Protein AF-A0A382AUF8-F1 (afdb_monomer)

Radius of gyration: 21.34 Å; Cα contacts (8 Å, |Δi|>4): 24; chains: 1; bounding box: 35×52×58 Å

Solvent-accessible surface area (backbone atoms only — not comparable to full-atom values): 4891 Å² total; per-residue (Å²): 135,85,80,74,80,76,80,79,77,77,50,70,65,56,55,52,51,50,54,51,53,50,50,53,54,50,41,50,49,51,22,50,54,40,25,73,74,68,75,35,6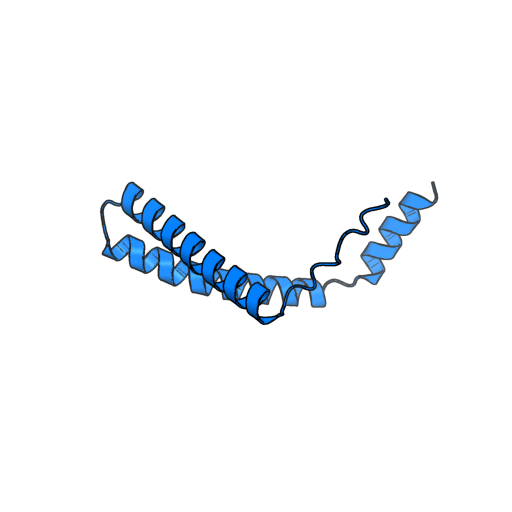5,69,61,8,54,50,49,29,53,50,50,56,55,48,50,54,53,50,50,53,52,51,54,52,50,59,69,68,50,65,63,70,60,57,54,51,57,55,53,58,61,76,72,112

Nearest PDB structures (foldseek):
  7xdi-assembly1_F  TM=4.713E-01  e=5.791E+00  Sulfolobus spindle-shaped virus

pLDDT: mean 80.74, std 12.47, range [50.97, 93.25]

InterPro domains:
  IPR018638 Domain of unknown function DUF2061, membrane [PF09834] (16-67)

Foldseek 3Di:
DDPDPDPPPDDPVNVVVVVVVVLVVVLVVQLVVQCVVPVDNVRSVVRSVVVVVVCVVVVVVVVVVVVVPDVVVVVVVVVVVVVD

Structure (mmCIF, N/CA/C/O backbone):
data_AF-A0A382AUF8-F1
#
_entry.id   AF-A0A382AUF8-F1
#
loop_
_atom_site.group_PDB
_atom_site.id
_atom_site.type_symbol
_atom_site.label_atom_id
_atom_site.label_alt_id
_atom_site.label_comp_id
_atom_site.label_asym_id
_atom_site.label_entity_id
_atom_site.label_seq_id
_atom_site.pdbx_PDB_ins_code
_atom_site.Cartn_x
_atom_site.Cartn_y
_atom_site.Cartn_z
_atom_site.occupancy
_atom_site.B_iso_or_equiv
_atom_site.auth_seq_id
_atom_site.auth_comp_id
_atom_site.auth_asym_id
_atom_site.auth_atom_id
_atom_site.pdbx_PDB_model_num
ATOM 1 N N . MET A 1 1 ? 14.974 37.928 -19.141 1.00 51.47 1 MET A N 1
ATOM 2 C CA . MET A 1 1 ? 15.543 37.020 -18.125 1.00 51.47 1 MET A CA 1
ATOM 3 C C . MET A 1 1 ? 14.793 35.699 -18.242 1.00 51.47 1 MET A C 1
ATOM 5 O O . MET A 1 1 ? 13.636 35.647 -17.856 1.00 51.47 1 MET A O 1
ATOM 9 N N . LYS A 1 2 ? 15.366 34.701 -18.929 1.00 51.41 2 LYS A N 1
ATOM 10 C CA . LYS A 1 2 ? 14.761 33.367 -19.063 1.00 51.41 2 LYS A CA 1
ATOM 11 C C . LYS A 1 2 ? 15.067 32.612 -17.772 1.00 51.41 2 LYS A C 1
ATOM 13 O O . LYS A 1 2 ? 16.234 32.419 -17.453 1.00 51.41 2 LYS A O 1
ATOM 18 N N . THR A 1 3 ? 14.046 32.288 -16.991 1.00 62.88 3 THR A N 1
ATOM 19 C CA . THR A 1 3 ? 14.191 31.402 -15.836 1.00 62.88 3 THR A CA 1
ATOM 20 C C . THR A 1 3 ? 14.284 29.981 -16.375 1.00 62.88 3 THR A C 1
ATOM 22 O O . THR A 1 3 ? 13.268 29.404 -16.757 1.00 62.88 3 THR A O 1
ATOM 25 N N . GLU A 1 4 ? 15.499 29.450 -16.477 1.00 63.78 4 GLU A N 1
ATOM 26 C CA . GLU A 1 4 ? 15.705 28.024 -16.728 1.00 63.78 4 GLU A CA 1
ATOM 27 C C . GLU A 1 4 ? 15.053 27.244 -15.572 1.00 63.78 4 GLU A C 1
ATOM 29 O O . GLU A 1 4 ? 15.329 27.560 -14.408 1.00 63.78 4 GLU A O 1
ATOM 34 N N . PRO A 1 5 ? 14.165 26.270 -15.839 1.00 65.62 5 PRO A N 1
ATOM 35 C CA . PRO A 1 5 ? 13.637 25.422 -14.785 1.00 65.62 5 PRO A CA 1
ATOM 36 C C . PRO A 1 5 ? 14.806 24.617 -14.218 1.00 65.62 5 PRO A C 1
ATOM 38 O O . PRO A 1 5 ? 15.452 23.850 -14.929 1.00 65.62 5 PRO A O 1
ATOM 41 N N . THR A 1 6 ? 15.114 24.816 -12.938 1.00 65.69 6 THR A N 1
ATOM 42 C CA . THR A 1 6 ? 16.103 23.997 -12.245 1.00 65.69 6 THR A CA 1
ATOM 43 C C . THR A 1 6 ? 15.592 22.562 -12.243 1.00 65.69 6 THR A C 1
ATOM 45 O O . THR A 1 6 ? 14.546 22.257 -11.671 1.00 65.69 6 THR A O 1
ATOM 48 N N . GLU A 1 7 ? 16.298 21.679 -12.944 1.00 64.19 7 GLU A N 1
ATOM 49 C CA . GLU A 1 7 ? 15.974 20.260 -12.993 1.00 64.19 7 GLU A CA 1
ATOM 50 C C . GLU A 1 7 ? 16.099 19.700 -11.566 1.00 64.19 7 GLU A C 1
ATOM 52 O O . GLU A 1 7 ? 17.195 19.484 -11.044 1.00 64.19 7 GLU A O 1
ATOM 57 N N . TYR A 1 8 ? 14.965 19.561 -10.874 1.00 63.62 8 TYR A N 1
ATOM 58 C CA . TYR A 1 8 ? 14.925 19.052 -9.509 1.00 63.62 8 TYR A CA 1
ATOM 59 C C . TYR A 1 8 ? 15.250 17.562 -9.547 1.00 63.62 8 TYR A C 1
ATOM 61 O O . TYR A 1 8 ? 14.380 16.714 -9.751 1.00 63.62 8 TYR A O 1
ATOM 69 N N . ARG A 1 9 ? 16.534 17.236 -9.391 1.00 66.12 9 ARG A N 1
ATOM 70 C CA . ARG A 1 9 ? 16.991 15.853 -9.331 1.00 66.12 9 ARG A CA 1
ATOM 71 C C . ARG A 1 9 ? 16.555 15.262 -7.996 1.00 66.12 9 ARG A C 1
ATOM 73 O O . ARG A 1 9 ? 17.211 15.460 -6.974 1.00 66.12 9 ARG A O 1
ATOM 80 N N . GLU A 1 10 ? 15.423 14.562 -8.000 1.00 66.06 10 GLU A N 1
ATOM 81 C CA . GLU A 1 10 ? 14.964 13.847 -6.816 1.00 66.06 10 GLU A CA 1
ATOM 82 C C . GLU A 1 10 ? 16.035 12.866 -6.347 1.00 66.06 10 GLU A C 1
ATOM 84 O O . GLU A 1 10 ? 16.494 11.996 -7.089 1.00 66.06 10 GLU A O 1
ATOM 89 N N . SER A 1 11 ? 16.442 13.012 -5.089 1.00 80.94 11 SER A N 1
ATOM 90 C CA . SER A 1 11 ? 17.310 12.035 -4.449 1.00 80.94 11 SER A CA 1
ATOM 91 C C . SER A 1 11 ? 16.569 10.703 -4.341 1.00 80.94 11 SER A C 1
ATOM 93 O O . SER A 1 11 ? 15.415 10.675 -3.914 1.00 80.94 11 SER A O 1
ATOM 95 N N . HIS A 1 12 ? 17.244 9.589 -4.639 1.00 82.94 12 HIS A N 1
ATOM 96 C CA . HIS A 1 12 ? 16.694 8.239 -4.451 1.00 82.94 12 HIS A CA 1
ATOM 97 C C . HIS A 1 12 ? 16.124 8.029 -3.036 1.00 82.94 12 HIS A C 1
ATOM 99 O O . HIS A 1 12 ? 15.149 7.301 -2.859 1.00 82.94 12 HIS A O 1
ATOM 105 N N . LEU A 1 13 ? 16.685 8.715 -2.033 1.00 82.62 13 LEU A N 1
ATOM 106 C CA . LEU A 1 13 ? 16.173 8.709 -0.664 1.00 82.62 13 LEU A CA 1
ATOM 107 C C . LEU A 1 13 ? 14.788 9.358 -0.549 1.00 82.62 13 LEU A C 1
ATOM 109 O O . LEU A 1 13 ? 13.933 8.830 0.154 1.00 82.62 13 LEU A O 1
ATOM 113 N N . LEU A 1 14 ? 14.530 10.457 -1.265 1.00 84.19 14 LEU A N 1
ATOM 114 C CA . LEU A 1 14 ? 13.212 11.098 -1.289 1.00 84.19 14 LEU A CA 1
ATOM 115 C C . LEU A 1 14 ? 12.171 10.175 -1.919 1.00 84.19 14 LEU A C 1
ATOM 117 O O . LEU A 1 14 ? 11.076 10.043 -1.380 1.00 84.19 14 LEU A O 1
ATOM 121 N N . SER A 1 15 ? 12.520 9.480 -3.003 1.00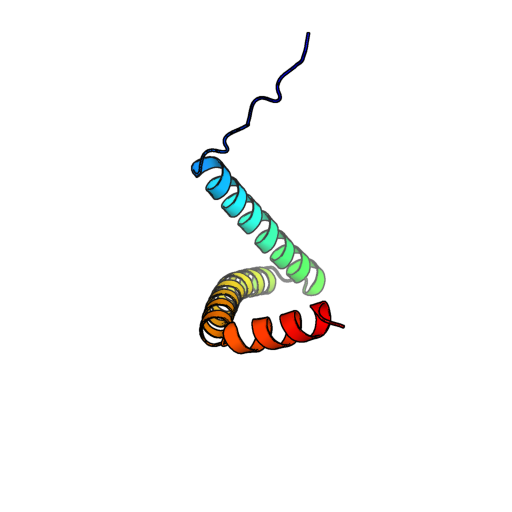 84.31 15 SER A N 1
ATOM 122 C CA . SER A 1 15 ? 11.609 8.524 -3.639 1.00 84.31 15 SER A CA 1
ATOM 123 C C . SER A 1 15 ? 11.285 7.338 -2.718 1.00 84.31 15 SER A C 1
ATOM 125 O O . SER A 1 15 ? 10.128 6.926 -2.636 1.00 84.31 15 SER A O 1
ATOM 127 N N . LEU A 1 16 ? 12.266 6.826 -1.962 1.00 85.81 16 LEU A N 1
ATOM 128 C CA . LEU A 1 16 ? 12.035 5.780 -0.956 1.00 85.81 16 LEU A CA 1
ATOM 129 C C . LEU A 1 16 ? 11.151 6.270 0.198 1.00 85.81 16 LEU A C 1
ATOM 131 O O . LEU A 1 16 ? 10.211 5.575 0.584 1.00 85.81 16 LEU A O 1
ATOM 135 N N . LEU A 1 17 ? 11.406 7.475 0.717 1.00 87.88 17 LEU A N 1
ATOM 136 C CA . LEU A 1 17 ? 10.600 8.077 1.782 1.00 87.88 17 LEU A CA 1
ATOM 137 C C . LEU A 1 17 ? 9.160 8.330 1.329 1.00 87.88 17 LEU A C 1
ATOM 139 O O . LEU A 1 17 ? 8.225 8.022 2.067 1.00 87.88 17 LEU A O 1
ATOM 143 N N . LYS A 1 18 ? 8.962 8.816 0.099 1.00 84.81 18 LYS A N 1
ATOM 144 C CA . LYS A 1 18 ? 7.632 8.968 -0.508 1.00 84.81 18 LYS A CA 1
ATOM 145 C C . LYS A 1 18 ? 6.914 7.628 -0.630 1.00 84.81 18 LYS A C 1
ATOM 147 O O . LYS A 1 18 ? 5.758 7.523 -0.233 1.00 84.81 18 LYS A O 1
ATOM 152 N N . ALA A 1 19 ? 7.596 6.594 -1.122 1.00 84.38 19 ALA A N 1
ATOM 153 C CA . ALA A 1 19 ? 7.018 5.257 -1.238 1.00 84.38 19 ALA A CA 1
ATOM 154 C C . ALA A 1 19 ? 6.637 4.669 0.131 1.00 84.38 19 ALA A C 1
ATOM 156 O O . ALA A 1 19 ? 5.600 4.020 0.261 1.00 84.38 19 ALA A O 1
ATOM 157 N N . PHE A 1 20 ? 7.451 4.906 1.160 1.00 87.19 20 PHE A N 1
ATOM 158 C CA . PHE A 1 20 ? 7.161 4.473 2.524 1.00 87.19 20 PHE A CA 1
ATOM 159 C C . PHE A 1 20 ? 5.978 5.236 3.133 1.00 87.19 20 PHE A C 1
ATOM 161 O O . PHE A 1 20 ? 5.050 4.615 3.646 1.00 87.19 20 PHE A O 1
ATOM 168 N N . SER A 1 21 ? 5.962 6.566 3.000 1.00 88.88 21 SER A N 1
ATOM 169 C CA . SER A 1 21 ? 4.846 7.415 3.430 1.00 88.88 21 SER A CA 1
ATOM 170 C C . SER A 1 21 ? 3.533 6.976 2.779 1.00 88.88 21 SER A C 1
ATOM 172 O O . SER A 1 21 ? 2.537 6.769 3.472 1.00 88.88 21 SER A O 1
ATOM 174 N N . TRP A 1 22 ? 3.553 6.722 1.469 1.00 89.81 22 TRP A N 1
ATOM 175 C CA . TRP A 1 22 ? 2.385 6.228 0.749 1.00 89.81 22 TRP A CA 1
ATOM 176 C C . TRP A 1 22 ? 1.902 4.870 1.264 1.00 89.81 22 TRP A C 1
ATOM 178 O O . TRP A 1 22 ? 0.698 4.655 1.392 1.00 89.81 22 TRP A O 1
ATOM 188 N N . ARG A 1 23 ? 2.823 3.959 1.609 1.00 85.31 23 ARG A N 1
ATOM 189 C CA . ARG A 1 23 ? 2.452 2.652 2.166 1.00 85.31 23 ARG A CA 1
ATOM 190 C C . ARG A 1 23 ? 1.726 2.775 3.498 1.00 85.31 23 ARG A C 1
ATOM 192 O O . ARG A 1 23 ? 0.725 2.091 3.656 1.00 85.31 23 ARG A O 1
ATOM 199 N N . ILE A 1 24 ? 2.179 3.654 4.394 1.00 87.38 24 ILE A N 1
ATOM 200 C CA . ILE A 1 24 ? 1.507 3.896 5.681 1.00 87.38 24 ILE A CA 1
ATOM 201 C C . ILE A 1 24 ? 0.093 4.438 5.457 1.00 87.38 24 ILE A C 1
ATOM 203 O O . ILE A 1 24 ? -0.856 3.948 6.062 1.00 87.38 24 ILE A O 1
ATOM 207 N N . VAL A 1 25 ? -0.063 5.429 4.573 1.00 90.31 25 VAL A N 1
ATOM 208 C CA . VAL A 1 25 ? -1.376 6.025 4.277 1.00 90.31 25 VAL A CA 1
ATOM 209 C C . VAL A 1 25 ? -2.328 4.986 3.680 1.00 90.31 25 VAL A C 1
ATOM 211 O O . VAL A 1 25 ? -3.496 4.927 4.064 1.00 90.31 25 VAL A O 1
ATOM 214 N N . ALA A 1 26 ? -1.835 4.141 2.773 1.00 88.19 26 ALA A N 1
ATOM 215 C CA . ALA A 1 26 ? -2.638 3.102 2.143 1.00 88.19 26 ALA A CA 1
ATOM 216 C C . ALA A 1 26 ? -3.118 2.045 3.151 1.00 88.19 26 ALA A C 1
ATOM 218 O O . ALA A 1 26 ? -4.319 1.795 3.219 1.00 88.19 26 ALA A O 1
ATOM 219 N N . THR A 1 27 ? -2.226 1.473 3.971 1.00 8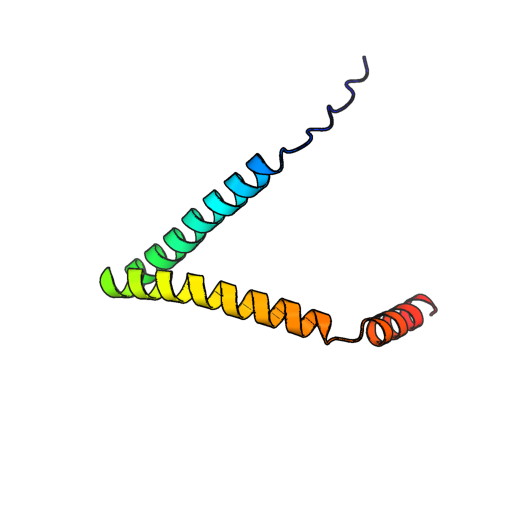6.31 27 THR A N 1
ATOM 220 C CA . THR A 1 27 ? -2.629 0.479 4.983 1.00 86.31 27 THR A CA 1
ATOM 221 C C . THR A 1 27 ? -3.528 1.082 6.056 1.00 86.31 27 THR A C 1
ATOM 223 O O . THR A 1 27 ? -4.494 0.439 6.465 1.00 86.31 27 THR A O 1
ATOM 226 N N . ALA A 1 28 ? -3.272 2.325 6.481 1.00 88.56 28 ALA A N 1
ATOM 227 C CA . ALA A 1 28 ? -4.141 3.028 7.424 1.00 88.56 28 ALA A CA 1
ATOM 228 C C . ALA A 1 28 ? -5.550 3.232 6.850 1.00 88.56 28 ALA A C 1
ATOM 230 O O . ALA A 1 28 ? -6.536 3.029 7.554 1.00 88.56 28 ALA A O 1
ATOM 231 N N . THR A 1 29 ? -5.651 3.573 5.564 1.00 90.00 29 THR A N 1
ATOM 232 C CA . THR A 1 29 ? -6.939 3.735 4.879 1.00 90.00 29 THR A CA 1
ATOM 233 C C . THR A 1 29 ? -7.704 2.413 4.829 1.00 90.00 29 THR A C 1
ATOM 235 O O . THR A 1 29 ? -8.882 2.382 5.176 1.00 90.00 29 THR A O 1
ATOM 238 N N . THR A 1 30 ? -7.047 1.306 4.469 1.00 91.00 30 THR A N 1
ATOM 239 C CA . THR A 1 30 ? -7.676 -0.024 4.464 1.00 91.00 30 THR A CA 1
ATOM 240 C C . THR A 1 30 ? -8.157 -0.426 5.8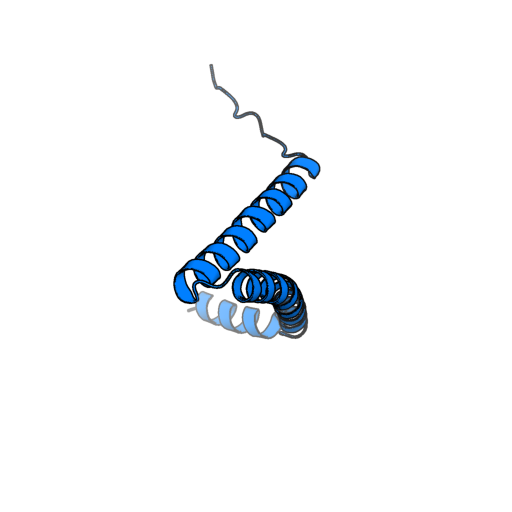56 1.00 91.00 30 THR A C 1
ATOM 242 O O . THR A 1 30 ? -9.299 -0.855 6.007 1.00 91.00 30 THR A O 1
ATOM 245 N N . ALA A 1 31 ? -7.316 -0.256 6.882 1.00 88.38 31 ALA A N 1
ATOM 246 C CA . ALA A 1 31 ? -7.682 -0.562 8.262 1.00 88.38 31 ALA A CA 1
ATOM 247 C C . ALA A 1 31 ? -8.854 0.311 8.741 1.00 88.38 31 ALA A C 1
ATOM 249 O O . ALA A 1 31 ? -9.773 -0.192 9.381 1.00 88.38 31 ALA A O 1
ATOM 250 N N . MET A 1 32 ? -8.875 1.597 8.381 1.00 90.50 32 MET A N 1
ATOM 251 C CA . MET A 1 32 ? -9.978 2.500 8.709 1.00 90.50 32 MET A CA 1
ATOM 252 C C . MET A 1 32 ? -11.284 2.071 8.034 1.00 90.50 32 MET A C 1
ATOM 254 O O . MET A 1 32 ? -12.313 2.012 8.697 1.00 90.50 32 MET A O 1
ATOM 258 N N . ILE A 1 33 ? -11.249 1.726 6.743 1.00 91.12 33 ILE A N 1
ATOM 259 C CA . ILE A 1 33 ? -12.422 1.217 6.017 1.00 91.12 33 ILE A CA 1
ATOM 260 C C . ILE A 1 33 ? -12.921 -0.079 6.658 1.00 91.12 33 ILE A C 1
ATOM 262 O O . ILE A 1 33 ? -14.114 -0.213 6.916 1.00 91.12 33 ILE A O 1
ATOM 266 N N . ALA A 1 34 ? -12.012 -1.010 6.953 1.00 90.50 34 ALA A N 1
ATOM 267 C CA . ALA A 1 34 ? -12.349 -2.261 7.615 1.00 90.50 34 ALA A CA 1
ATOM 268 C C . ALA A 1 34 ? -13.029 -2.010 8.965 1.00 90.50 34 ALA A C 1
ATOM 270 O O . ALA A 1 34 ? -14.104 -2.549 9.202 1.00 90.50 34 ALA A O 1
ATOM 271 N N . TYR A 1 35 ? -12.462 -1.128 9.792 1.00 90.81 35 TYR A N 1
ATOM 272 C CA . TYR A 1 35 ? -13.031 -0.758 11.085 1.00 90.81 35 TYR A CA 1
ATOM 273 C C . TYR A 1 35 ? -14.407 -0.095 10.960 1.00 90.81 35 TYR A C 1
ATOM 275 O O . TYR A 1 35 ? -15.309 -0.420 11.722 1.00 90.81 35 TYR A O 1
ATOM 283 N N . VAL A 1 36 ? -14.603 0.805 9.994 1.00 93.25 36 VAL A N 1
ATOM 284 C CA . VAL A 1 36 ? -15.906 1.455 9.765 1.00 93.25 36 VAL A CA 1
ATOM 285 C C . VAL A 1 36 ? -16.979 0.437 9.366 1.00 93.25 36 VAL A C 1
ATOM 287 O O . VAL A 1 36 ? -18.138 0.604 9.732 1.00 93.25 36 VAL A O 1
ATOM 290 N N . ILE A 1 37 ? -16.605 -0.614 8.633 1.00 92.50 37 ILE A N 1
ATOM 291 C CA . ILE A 1 37 ? -17.537 -1.656 8.188 1.00 92.50 37 ILE A CA 1
ATOM 292 C C . ILE A 1 37 ? -17.836 -2.659 9.309 1.00 92.50 37 ILE A C 1
ATOM 294 O O . ILE A 1 37 ? -18.989 -3.047 9.477 1.00 92.50 37 ILE A O 1
ATOM 298 N N . THR A 1 38 ? -16.820 -3.109 10.051 1.00 91.44 38 THR A N 1
ATOM 299 C CA . THR A 1 38 ? -16.973 -4.195 11.036 1.00 91.44 38 THR A CA 1
ATOM 300 C C . THR A 1 38 ? -17.229 -3.708 12.457 1.00 91.44 38 THR A C 1
ATOM 302 O O . THR A 1 38 ? -17.779 -4.456 13.254 1.00 91.44 38 THR A O 1
ATOM 305 N N . GLY A 1 39 ? -16.816 -2.486 12.798 1.00 89.75 39 GLY A N 1
ATOM 306 C CA . GLY A 1 39 ? -16.805 -1.969 14.169 1.00 89.75 39 GLY A CA 1
ATOM 307 C C . GLY A 1 39 ? -15.734 -2.596 15.071 1.00 89.75 39 GLY A C 1
ATOM 308 O O . GLY A 1 39 ? -15.635 -2.229 16.239 1.00 89.75 39 GLY A O 1
ATOM 309 N N . GLU A 1 40 ? -14.913 -3.513 14.549 1.00 90.06 40 GLU A N 1
ATOM 310 C CA . GLU A 1 40 ? -13.957 -4.295 15.335 1.00 90.06 40 GLU A CA 1
ATOM 311 C C . GLU A 1 40 ? -12.505 -4.032 14.923 1.00 90.06 40 GLU A C 1
ATOM 313 O O . GLU A 1 40 ? -12.104 -4.247 13.775 1.00 90.06 40 GLU A O 1
ATOM 318 N N . ILE A 1 41 ? -11.693 -3.593 15.892 1.00 90.94 41 ILE A N 1
ATOM 319 C CA . ILE A 1 41 ? -10.279 -3.238 15.683 1.00 90.94 41 ILE A CA 1
ATOM 320 C C . ILE A 1 41 ? -9.442 -4.470 15.319 1.00 90.94 41 ILE A C 1
ATOM 322 O O . ILE A 1 41 ? -8.565 -4.378 14.461 1.00 90.94 41 ILE A O 1
ATOM 326 N N . GLU A 1 42 ? -9.717 -5.625 15.929 1.00 90.31 42 GLU A N 1
ATOM 327 C CA . GLU A 1 42 ? -8.978 -6.864 15.660 1.00 90.31 42 GLU A CA 1
ATOM 328 C C . GLU A 1 42 ? -9.104 -7.275 14.186 1.00 90.31 42 GLU A C 1
ATOM 330 O O . GLU A 1 42 ? -8.104 -7.527 13.508 1.00 90.31 42 GLU A O 1
ATOM 335 N N . VAL A 1 43 ? -10.326 -7.223 13.650 1.00 88.94 43 VAL A N 1
ATOM 336 C CA . VAL A 1 43 ? -10.599 -7.525 12.242 1.00 88.94 43 VAL A CA 1
ATOM 337 C C . VAL A 1 43 ? -9.931 -6.507 11.315 1.00 88.94 43 VAL A C 1
ATOM 339 O O . VAL A 1 43 ? -9.346 -6.888 10.301 1.00 88.94 43 VAL A O 1
ATOM 342 N N . ALA A 1 44 ? -9.949 -5.220 11.669 1.00 89.31 44 ALA A N 1
ATOM 343 C CA . ALA A 1 44 ? -9.298 -4.170 10.888 1.00 89.31 44 ALA A CA 1
ATOM 344 C C . ALA A 1 44 ? -7.773 -4.352 10.785 1.00 89.31 44 ALA A C 1
ATOM 346 O O . ALA A 1 44 ? -7.203 -4.222 9.697 1.00 89.31 44 ALA A O 1
ATOM 347 N N . VAL A 1 45 ? -7.114 -4.702 11.894 1.00 88.06 45 VAL A N 1
ATOM 348 C CA . VAL A 1 45 ? -5.670 -4.987 11.930 1.00 88.06 45 VAL A CA 1
ATOM 349 C C . VAL A 1 45 ? -5.340 -6.251 11.136 1.00 88.06 45 VAL A C 1
ATOM 351 O O . VAL A 1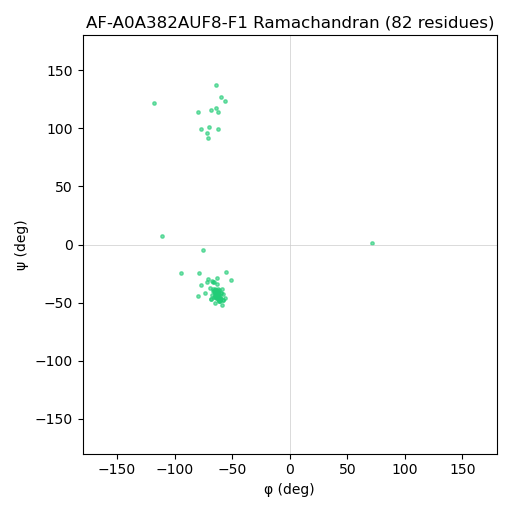 45 ? -4.353 -6.275 10.394 1.00 88.06 45 VAL A O 1
ATOM 354 N N . MET A 1 46 ? -6.177 -7.284 11.238 1.00 90.62 46 MET A N 1
ATOM 355 C CA . MET A 1 46 ? -6.015 -8.517 10.471 1.00 90.62 46 MET A CA 1
ATOM 356 C C . MET A 1 46 ? -6.122 -8.253 8.963 1.00 90.62 46 MET A C 1
ATOM 358 O O . MET A 1 46 ? -5.245 -8.668 8.204 1.00 90.62 46 MET A O 1
ATOM 362 N N . ILE A 1 47 ? -7.136 -7.496 8.526 1.00 90.69 47 ILE A N 1
ATOM 363 C CA . ILE A 1 47 ? -7.314 -7.116 7.118 1.00 90.69 47 ILE A CA 1
ATOM 364 C C . ILE A 1 47 ? -6.129 -6.286 6.625 1.00 90.69 47 ILE A C 1
ATOM 366 O O . ILE A 1 47 ? -5.567 -6.612 5.582 1.00 90.69 47 ILE A O 1
ATOM 370 N N . GLY A 1 48 ? -5.710 -5.258 7.370 1.00 86.88 48 GLY A N 1
ATOM 371 C CA . GLY A 1 48 ? -4.562 -4.429 6.990 1.00 86.88 48 GLY A CA 1
ATOM 372 C C . GLY A 1 48 ? -3.268 -5.241 6.843 1.00 86.88 48 GLY A C 1
ATOM 373 O O . GLY A 1 48 ? -2.497 -5.030 5.905 1.00 86.88 48 GLY A O 1
ATOM 374 N N . SER A 1 49 ? -3.056 -6.224 7.722 1.00 85.75 49 SER A N 1
ATOM 375 C CA . SER A 1 49 ? -1.893 -7.118 7.664 1.00 85.75 49 SER A CA 1
ATOM 376 C C . SER A 1 49 ? -1.944 -8.040 6.442 1.00 85.75 49 SER A C 1
ATOM 378 O O . SER A 1 49 ? -0.964 -8.145 5.703 1.00 85.75 49 SER A O 1
ATOM 380 N N . ILE A 1 50 ? -3.093 -8.673 6.184 1.00 90.81 50 ILE A N 1
ATOM 381 C CA . ILE A 1 50 ? -3.291 -9.538 5.012 1.00 90.81 50 ILE A CA 1
ATOM 382 C C . ILE A 1 50 ? -3.142 -8.732 3.719 1.00 90.81 50 ILE A C 1
ATOM 384 O O . ILE A 1 50 ? -2.474 -9.189 2.795 1.00 90.81 50 ILE A O 1
ATOM 388 N N . GLU A 1 51 ? -3.710 -7.528 3.650 1.00 89.19 51 GLU A N 1
ATOM 389 C CA . GLU A 1 51 ? -3.641 -6.645 2.481 1.00 89.19 51 GLU A CA 1
ATOM 390 C C . GLU A 1 51 ? -2.194 -6.313 2.100 1.00 89.19 51 GLU A C 1
ATOM 392 O O . GLU A 1 51 ? -1.829 -6.372 0.921 1.00 89.19 51 GLU A O 1
ATOM 397 N N . PHE A 1 52 ? -1.346 -6.039 3.094 1.00 84.94 52 PHE A N 1
ATOM 398 C CA . PHE A 1 52 ? 0.073 -5.782 2.877 1.00 84.94 52 PHE A CA 1
ATOM 399 C C . PHE A 1 52 ? 0.776 -6.968 2.195 1.00 84.94 52 PHE A C 1
ATOM 401 O O . PHE A 1 52 ? 1.413 -6.794 1.150 1.00 84.94 52 PHE A O 1
ATOM 408 N N . PHE A 1 53 ? 0.628 -8.183 2.735 1.00 90.25 53 PHE A N 1
ATOM 409 C CA . PHE A 1 53 ? 1.242 -9.385 2.154 1.00 90.25 53 PHE A CA 1
ATOM 410 C C . PHE A 1 53 ? 0.607 -9.782 0.816 1.00 90.25 53 PHE A C 1
ATOM 412 O O . PHE A 1 53 ? 1.316 -10.180 -0.110 1.00 90.25 53 PHE A O 1
ATOM 419 N N . ALA A 1 54 ? -0.711 -9.632 0.677 1.00 90.62 54 ALA A N 1
ATOM 420 C CA . ALA A 1 54 ? -1.431 -9.919 -0.557 1.00 90.62 54 ALA A CA 1
ATOM 421 C C . ALA A 1 54 ? -0.932 -9.036 -1.706 1.00 90.62 54 ALA A C 1
ATOM 423 O O . ALA A 1 54 ? -0.630 -9.551 -2.782 1.00 90.62 54 ALA A O 1
ATOM 424 N N . LYS A 1 55 ? -0.753 -7.727 -1.476 1.00 86.06 55 LYS A N 1
ATOM 425 C CA . LYS A 1 55 ? -0.184 -6.815 -2.481 1.00 86.06 55 LYS A CA 1
ATOM 426 C C . LYS A 1 55 ? 1.219 -7.224 -2.907 1.00 86.06 55 LYS A C 1
ATOM 428 O O . LYS A 1 55 ? 1.509 -7.173 -4.099 1.00 86.06 55 LYS A O 1
ATOM 433 N N . PHE A 1 56 ? 2.073 -7.645 -1.973 1.00 87.50 56 PHE A N 1
ATOM 434 C CA . PHE A 1 56 ? 3.408 -8.145 -2.311 1.00 87.50 56 PHE A CA 1
ATOM 435 C C . PHE A 1 56 ? 3.344 -9.391 -3.200 1.00 87.50 56 PHE A C 1
ATOM 437 O O . PHE A 1 56 ? 3.987 -9.426 -4.250 1.00 87.50 56 PHE A O 1
ATOM 444 N N . SER A 1 57 ? 2.528 -10.378 -2.824 1.00 91.31 57 SER A N 1
ATOM 445 C CA . SER A 1 57 ? 2.356 -11.620 -3.586 1.00 91.31 57 SER A CA 1
ATOM 446 C C . SER A 1 57 ? 1.777 -11.372 -4.982 1.00 91.31 57 SER A C 1
ATOM 448 O O . SER A 1 57 ? 2.299 -11.895 -5.967 1.00 91.31 57 SER A O 1
ATOM 450 N N . ILE A 1 58 ? 0.743 -10.531 -5.089 1.00 93.06 58 ILE A N 1
ATOM 451 C CA . ILE A 1 58 ? 0.121 -10.160 -6.367 1.00 93.06 58 ILE A CA 1
ATOM 452 C C . ILE A 1 58 ? 1.106 -9.385 -7.238 1.00 93.06 58 ILE A C 1
ATOM 454 O O . ILE A 1 58 ? 1.229 -9.695 -8.419 1.00 93.06 58 ILE A O 1
ATOM 458 N N . TYR A 1 59 ? 1.828 -8.408 -6.680 1.00 89.12 59 TYR A N 1
ATOM 459 C CA . TYR A 1 59 ? 2.818 -7.635 -7.432 1.00 89.12 59 TYR A CA 1
ATOM 460 C C . TYR A 1 59 ? 3.924 -8.539 -7.987 1.00 89.12 59 TYR A C 1
ATOM 462 O O . TYR A 1 59 ? 4.247 -8.462 -9.171 1.00 89.12 59 TYR A O 1
ATOM 470 N N . TYR A 1 60 ? 4.455 -9.445 -7.162 1.00 90.31 60 TYR A N 1
ATOM 471 C CA . TYR A 1 60 ? 5.453 -10.413 -7.604 1.00 90.31 60 TYR A CA 1
ATOM 472 C C . TYR A 1 60 ? 4.911 -11.322 -8.714 1.00 90.31 60 TYR A C 1
ATOM 474 O O . TYR A 1 60 ? 5.544 -11.469 -9.760 1.00 90.31 60 TYR A O 1
ATOM 482 N N . GLY A 1 61 ? 3.718 -11.894 -8.525 1.00 92.69 61 GLY A N 1
ATOM 483 C CA . GLY A 1 61 ? 3.062 -12.722 -9.536 1.00 92.69 61 GLY A CA 1
ATOM 484 C C . GLY A 1 61 ? 2.810 -11.965 -10.841 1.00 92.69 61 GLY A C 1
ATOM 485 O O . GLY A 1 61 ? 3.080 -12.490 -11.917 1.00 92.69 61 GLY A O 1
ATOM 486 N N . HIS A 1 62 ? 2.373 -10.710 -10.754 1.00 92.06 62 HIS A N 1
ATOM 487 C CA . HIS A 1 62 ? 2.164 -9.822 -11.894 1.00 92.06 62 HIS A CA 1
ATOM 488 C C . HIS A 1 62 ? 3.471 -9.558 -12.653 1.00 92.06 62 HIS A C 1
ATOM 490 O O . HIS A 1 62 ? 3.499 -9.647 -13.879 1.00 92.06 62 HIS A O 1
ATOM 496 N N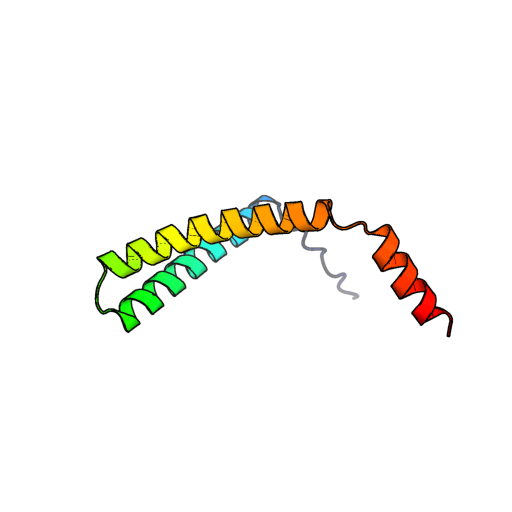 . GLU A 1 63 ? 4.575 -9.298 -11.948 1.00 91.81 63 GLU A N 1
ATOM 497 C CA . GLU A 1 63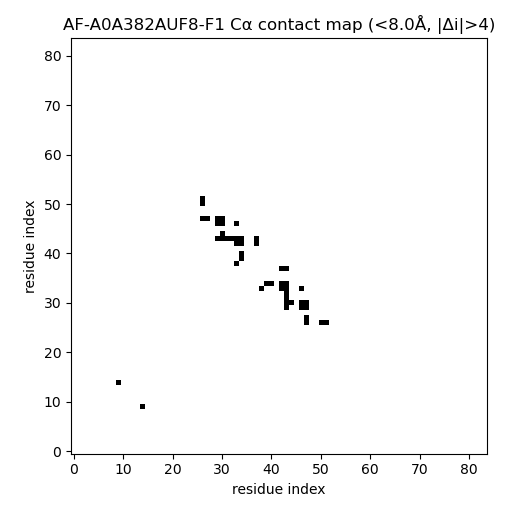 ? 5.884 -9.110 -12.577 1.00 91.81 63 GLU A CA 1
ATOM 498 C C . GLU A 1 63 ? 6.367 -10.391 -13.278 1.00 91.81 63 GLU A C 1
ATOM 500 O O . GLU A 1 63 ? 6.830 -10.338 -14.419 1.00 91.81 63 GLU A O 1
ATOM 505 N N . ARG A 1 64 ? 6.190 -11.561 -12.649 1.00 91.81 64 ARG A N 1
ATOM 506 C CA . ARG A 1 64 ? 6.518 -12.860 -13.263 1.00 91.81 64 ARG A CA 1
ATOM 507 C C . ARG A 1 64 ? 5.651 -13.167 -14.473 1.00 91.81 64 ARG A C 1
ATOM 509 O O . ARG A 1 64 ? 6.175 -13.604 -15.493 1.00 91.81 64 ARG A O 1
ATOM 516 N N . PHE A 1 65 ? 4.355 -12.886 -14.395 1.00 91.25 65 PHE A N 1
ATOM 517 C CA . PHE A 1 65 ? 3.450 -13.010 -15.529 1.00 91.25 65 PHE A CA 1
ATOM 518 C C . PHE A 1 65 ? 3.932 -12.143 -16.699 1.00 91.25 65 PHE A C 1
ATOM 520 O O . PHE A 1 65 ? 4.095 -12.647 -17.807 1.00 91.25 65 PHE A O 1
ATOM 527 N N . TRP A 1 66 ? 4.286 -10.879 -16.452 1.00 86.25 66 TRP A N 1
ATOM 528 C CA . TRP A 1 66 ? 4.827 -9.991 -17.487 1.00 86.25 66 TRP A CA 1
ATOM 529 C C . TRP A 1 66 ? 6.168 -10.435 -18.075 1.00 86.25 66 TRP A C 1
ATOM 531 O O . TRP A 1 66 ? 6.449 -10.123 -19.233 1.00 86.25 66 TRP A O 1
ATOM 541 N N . GLN A 1 67 ? 7.002 -11.140 -17.309 1.00 85.19 67 GLN A N 1
ATOM 542 C CA . GLN A 1 67 ? 8.242 -11.735 -17.818 1.00 85.19 67 GLN A CA 1
ATOM 543 C C . GLN A 1 67 ? 7.971 -12.939 -18.731 1.00 85.19 67 GLN A C 1
ATOM 545 O O . GLN A 1 67 ? 8.715 -13.154 -19.686 1.00 85.19 67 GLN A O 1
ATOM 550 N N . LEU A 1 68 ? 6.904 -13.697 -18.467 1.00 81.44 68 LEU A N 1
ATOM 551 C CA . LEU A 1 68 ? 6.494 -14.849 -19.274 1.00 81.44 68 LEU A CA 1
ATOM 552 C C . LEU A 1 68 ? 5.754 -14.446 -20.556 1.00 81.44 68 LEU A C 1
ATOM 554 O O . LEU A 1 68 ? 5.764 -15.202 -21.525 1.00 81.44 68 LEU A O 1
ATOM 558 N N . VAL A 1 69 ? 5.128 -13.265 -20.588 1.00 83.56 69 VAL A N 1
ATOM 559 C CA . VAL A 1 69 ? 4.426 -12.763 -21.775 1.00 83.56 69 VAL A CA 1
ATOM 560 C C . VAL A 1 69 ? 5.433 -12.440 -22.896 1.00 83.56 69 VAL A C 1
ATOM 562 O O . VAL A 1 69 ? 6.238 -11.510 -22.764 1.00 83.56 69 VAL A O 1
ATOM 565 N N . PRO A 1 70 ? 5.387 -13.141 -24.049 1.00 72.12 70 PRO A N 1
ATOM 566 C CA . PRO A 1 70 ? 6.296 -12.882 -25.157 1.00 72.12 70 PRO A CA 1
ATOM 567 C C . PRO A 1 70 ? 5.970 -11.536 -25.819 1.00 72.12 70 PRO A C 1
ATOM 569 O O . PRO A 1 70 ? 5.077 -11.41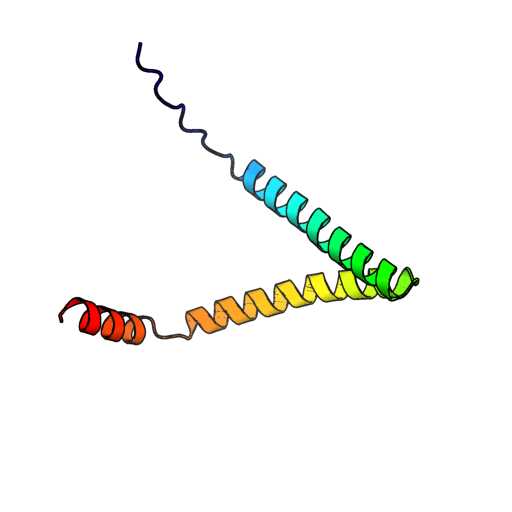1 -26.660 1.00 72.12 70 PRO A O 1
ATOM 572 N N . ARG A 1 71 ? 6.761 -10.509 -25.484 1.00 68.12 71 ARG A N 1
ATOM 573 C CA . ARG A 1 71 ? 6.652 -9.137 -26.026 1.00 68.12 71 ARG A CA 1
ATOM 574 C C . ARG A 1 71 ? 6.722 -9.076 -27.561 1.00 68.12 71 ARG A C 1
ATOM 576 O O . ARG A 1 71 ? 6.201 -8.141 -28.167 1.00 68.12 71 ARG A O 1
ATOM 583 N N . GLY A 1 72 ? 7.327 -10.083 -28.198 1.00 65.75 72 GLY A N 1
ATOM 584 C CA . GLY A 1 72 ? 7.426 -10.198 -29.656 1.00 65.75 72 GLY A CA 1
ATOM 585 C C . GLY A 1 72 ? 6.081 -10.396 -30.366 1.00 65.75 72 GLY A C 1
ATOM 586 O O . GLY A 1 72 ? 5.901 -9.881 -31.467 1.00 65.75 72 GLY A O 1
ATOM 587 N N . ALA A 1 73 ? 5.114 -11.076 -29.740 1.00 63.94 73 ALA A N 1
ATOM 588 C CA . ALA A 1 73 ? 3.777 -11.259 -30.314 1.00 63.94 73 ALA A CA 1
ATOM 589 C C . ALA A 1 73 ? 2.955 -9.961 -30.249 1.00 63.94 73 ALA A C 1
ATOM 591 O O . ALA A 1 73 ? 2.338 -9.564 -31.235 1.00 63.94 73 ALA A O 1
ATOM 592 N N . ILE A 1 74 ? 3.038 -9.247 -29.122 1.00 64.38 74 ILE A N 1
ATOM 593 C CA . ILE A 1 74 ? 2.347 -7.966 -28.912 1.00 64.38 74 ILE A CA 1
ATOM 594 C C . ILE A 1 74 ? 2.868 -6.902 -29.890 1.00 64.38 74 ILE A C 1
ATOM 596 O O . ILE A 1 74 ? 2.084 -6.203 -30.530 1.00 64.38 74 ILE A O 1
ATOM 600 N N . ARG A 1 75 ? 4.194 -6.816 -30.076 1.00 64.00 75 ARG A N 1
ATOM 601 C CA . ARG A 1 75 ? 4.810 -5.842 -30.992 1.00 64.00 75 ARG A CA 1
ATOM 602 C C . ARG A 1 75 ? 4.468 -6.110 -32.464 1.00 64.00 75 ARG A C 1
ATOM 604 O O . ARG A 1 75 ? 4.341 -5.160 -33.231 1.00 64.00 75 ARG A O 1
ATOM 611 N N . ARG A 1 76 ? 4.279 -7.379 -32.853 1.00 63.22 76 ARG A N 1
ATOM 612 C CA . ARG A 1 76 ? 3.830 -7.756 -34.206 1.00 63.22 76 ARG A CA 1
ATOM 613 C C . ARG A 1 76 ? 2.395 -7.314 -34.485 1.00 63.22 76 ARG A C 1
ATOM 615 O O . ARG A 1 76 ? 2.160 -6.761 -35.551 1.00 63.22 76 ARG A O 1
ATOM 622 N N . ILE A 1 77 ? 1.481 -7.499 -33.531 1.00 65.00 77 ILE A N 1
ATOM 623 C CA . ILE A 1 77 ? 0.074 -7.082 -33.664 1.00 65.00 77 ILE A CA 1
ATOM 624 C C . ILE A 1 77 ? -0.038 -5.551 -33.734 1.00 65.00 77 ILE A C 1
ATOM 626 O O . ILE A 1 77 ? -0.705 -5.018 -34.620 1.00 65.00 77 ILE A O 1
ATOM 630 N N . ALA A 1 78 ? 0.669 -4.830 -32.860 1.00 66.88 78 ALA A N 1
ATOM 631 C CA . ALA A 1 78 ? 0.678 -3.366 -32.876 1.00 66.88 78 ALA A CA 1
ATOM 632 C C . ALA A 1 78 ? 1.286 -2.793 -34.173 1.00 66.88 78 ALA A C 1
ATOM 634 O O . ALA A 1 78 ? 0.772 -1.825 -34.729 1.00 66.88 78 ALA A O 1
ATOM 635 N N . GLY A 1 79 ? 2.349 -3.418 -34.694 1.00 60.81 79 GLY A N 1
ATOM 636 C CA . GLY A 1 79 ? 2.974 -3.015 -35.956 1.00 60.81 79 GLY A CA 1
ATOM 637 C C . GLY A 1 79 ? 2.098 -3.247 -37.192 1.00 60.81 79 GLY A C 1
ATOM 638 O O . GLY A 1 79 ? 2.179 -2.467 -38.135 1.00 60.81 79 GLY A O 1
ATOM 639 N N . SER A 1 80 ? 1.242 -4.278 -37.195 1.00 58.44 80 SER A N 1
ATOM 640 C CA . SER A 1 80 ? 0.283 -4.510 -38.287 1.00 58.44 80 SER A CA 1
ATOM 641 C C . SER A 1 80 ? -0.858 -3.492 -38.324 1.00 58.44 80 SER A C 1
ATOM 643 O O . SER A 1 80 ? -1.335 -3.181 -39.408 1.00 58.44 80 SER A O 1
ATOM 645 N N . VAL A 1 81 ? -1.254 -2.938 -37.174 1.00 61.2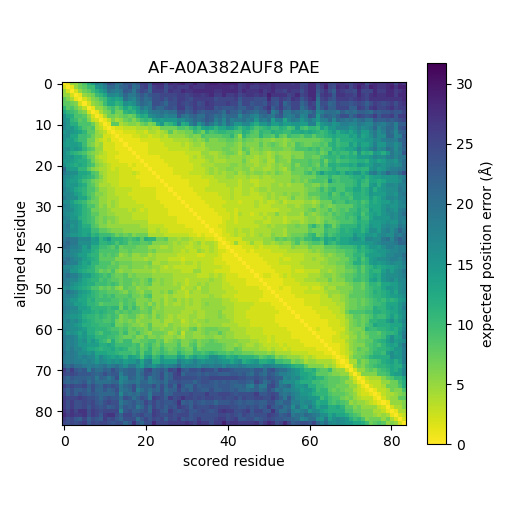5 81 VAL A N 1
ATOM 646 C CA . VAL A 1 81 ? -2.300 -1.902 -37.089 1.00 61.25 81 VAL A CA 1
ATOM 647 C C . VAL A 1 81 ? -1.770 -0.531 -37.519 1.00 61.25 81 VAL A C 1
ATOM 649 O O . VAL A 1 81 ? -2.484 0.223 -38.159 1.00 61.25 81 VAL A O 1
ATOM 652 N N . ALA A 1 82 ? -0.503 -0.219 -37.236 1.00 59.66 82 ALA A N 1
ATOM 653 C CA . ALA A 1 82 ? 0.113 1.052 -37.635 1.00 59.66 82 ALA A CA 1
ATOM 654 C C . ALA A 1 82 ? 0.469 1.145 -39.136 1.00 59.66 82 ALA A C 1
ATOM 656 O O . ALA A 1 82 ? 0.968 2.179 -39.576 1.00 59.66 82 ALA A O 1
ATOM 657 N N . LYS A 1 83 ? 0.284 0.063 -39.908 1.00 56.75 83 LYS A N 1
ATOM 658 C CA . LYS A 1 83 ? 0.614 -0.013 -41.344 1.00 56.75 83 LYS A CA 1
ATOM 659 C C . LYS A 1 83 ? -0.624 -0.099 -42.258 1.00 56.75 83 LYS A C 1
ATOM 661 O O . LYS A 1 83 ? -0.457 -0.329 -43.455 1.00 56.75 83 LYS A O 1
ATOM 666 N N . GLN A 1 84 ? -1.830 0.046 -41.710 1.00 50.97 84 GLN A N 1
ATOM 667 C CA . GLN A 1 84 ? -3.059 0.307 -42.473 1.00 50.97 84 GLN A CA 1
ATOM 668 C C . GLN A 1 84 ? -3.360 1.802 -42.459 1.00 50.97 84 GLN A C 1
ATOM 670 O O . GLN A 1 84 ? -3.860 2.280 -43.498 1.00 50.97 84 GLN A O 1
#

Secondary structure (DSSP, 8-state):
-----------HHHHHHHHHHHHHHHHHHHHHHHHHHH--HHHHHHHHHHHHHHHHHHHHHHHHHHHHS-HHHHHHHHHHHTT-

Mean predicted aligned error: 10.93 Å

Sequence (84 aa):
MKTEPTEYRESHLLSLLKAFSWRIVATATTAMIAYVITGEIEVAVMIGSIEFFAKFSIYYGHERFWQLVPRGAIRRIAGSVAKQ

Organism: NCBI:txid408172